Protein AF-A0A8I2DE99-F1 (afdb_monomer_lite)

Organism: NCBI:txid2027290

Radius of gyration: 19.23 Å; chains: 1; bounding box: 39×33×52 Å

Foldseek 3Di:
DDCVVCLVAFQWEWELDPQEIDTDQADPDPDDDGRHRPPDDDAQWFKWFAQKWFDDPNHTQHTYHIDTDGPGHYDYDYDPSSCPVVVVCVVVVNGDIPGWMAGRNHTDDVDPCVCVVDDDQDPQLVVPDDDQFLCVRLVLVDPPPVSNVVVCVLCVVVVNNVRRGHGLVVDDSVVSSSSD

InterPro domains:
  IPR003439 ABC transporter-like, ATP-binding domain [PF00005] (67-179)
  IPR027417 P-loop containing nucleoside triphosphate hydrolase [G3DSA:3.40.50.300] (49-180)
  IPR027417 P-loop containing nucleoside triphosphate hydrolase [SSF52540] (52-178)
  IPR050095 Energy-coupling factor transporter ATP-binding [PTHR43553] (59-177)

Secondary structure (DSSP, 8-state):
---GGGTTT-SEEEEEETTEEEE-SS---SS----------SPPEEEEEEEEEEEETTEEEEEEEEEEEESS-EEEE--TTSSHHHHHHHHTTSS-EEEEEEETTEE--S-GGGGGT--PPPS-GGGT--SSSHHHHTTTTSS-HHHHHHHHHHHHHTT-GGGTTS-GGGS-HHHHHHH-

Sequence (180 aa):
HDLSDYKTYIDYMVELRDGKLREVFQIPSYEMTQVASKEVAASPELFHMNRVTGELGNRPLFSIADFTFYQGISCILGDNGVGKSTLFRSILQFQKYKGSIAWKGTVLKKKKSLYRDLTGVVQEAEKQFIRVSLREELQLDGPDSERNQRIFQALRYFDLEQAVDKSPYQLSGGQQKILQ

Structure (mmCIF, N/CA/C/O backbone):
data_AF-A0A8I2DE99-F1
#
_entry.id   AF-A0A8I2DE99-F1
#
loop_
_atom_site.group_PDB
_atom_site.id
_atom_site.type_symbol
_atom_site.label_atom_id
_atom_site.label_alt_id
_atom_site.label_comp_id
_atom_site.label_asym_id
_atom_site.label_entity_id
_atom_site.label_seq_id
_atom_site.pdbx_PDB_ins_code
_atom_site.Cartn_x
_atom_site.Cartn_y
_atom_site.Cartn_z
_atom_site.occupancy
_atom_site.B_iso_or_equiv
_atom_site.auth_seq_id
_atom_site.auth_comp_id
_atom_site.auth_asym_id
_atom_site.auth_atom_id
_atom_site.pdbx_PDB_model_num
ATOM 1 N N . HIS A 1 1 ? -11.303 -9.275 -16.608 1.00 51.97 1 HIS A N 1
ATOM 2 C CA . HIS A 1 1 ? -12.081 -8.658 -15.518 1.00 51.97 1 HIS A CA 1
ATOM 3 C C . HIS A 1 1 ? -12.888 -7.538 -16.128 1.00 51.97 1 HIS A C 1
ATOM 5 O O . HIS A 1 1 ? -12.304 -6.771 -16.884 1.00 51.97 1 HIS A O 1
ATOM 11 N N . ASP A 1 2 ? -14.190 -7.495 -15.859 1.00 61.94 2 ASP A N 1
ATOM 12 C CA . ASP A 1 2 ? -15.002 -6.333 -16.207 1.00 61.94 2 ASP A CA 1
ATOM 13 C C . ASP A 1 2 ? -14.557 -5.152 -15.335 1.00 61.94 2 ASP A C 1
ATOM 15 O O . ASP A 1 2 ? -14.350 -5.309 -14.129 1.00 61.94 2 ASP A O 1
ATOM 19 N N . LEU A 1 3 ? -14.301 -4.013 -15.967 1.00 64.56 3 LEU A N 1
ATOM 20 C CA . LEU A 1 3 ? -13.796 -2.802 -15.321 1.00 64.56 3 LEU A CA 1
ATOM 21 C C . LEU A 1 3 ? -14.721 -1.602 -15.570 1.00 64.56 3 LEU A C 1
ATOM 23 O O . LEU A 1 3 ? -14.359 -0.477 -15.216 1.00 64.56 3 LEU A O 1
ATOM 27 N N . SER A 1 4 ? -15.900 -1.825 -16.167 1.00 64.75 4 SER A N 1
ATOM 28 C CA . SER A 1 4 ? -16.888 -0.784 -16.473 1.00 64.75 4 SER A CA 1
ATOM 29 C C . SER A 1 4 ? -17.224 0.079 -15.260 1.00 64.75 4 SER A C 1
ATOM 31 O O . SER A 1 4 ? -17.284 1.305 -15.367 1.00 64.75 4 SER A O 1
ATOM 33 N N . ASP A 1 5 ? -17.359 -0.555 -14.098 1.00 68.19 5 ASP A N 1
ATOM 34 C CA . ASP A 1 5 ? -17.851 0.078 -12.874 1.00 68.19 5 ASP A CA 1
ATOM 35 C C . ASP A 1 5 ? -16.813 0.995 -12.219 1.00 68.19 5 ASP A C 1
ATOM 37 O O . ASP A 1 5 ? -17.159 1.869 -11.427 1.00 68.19 5 ASP A O 1
ATOM 41 N N . TYR A 1 6 ? -15.532 0.852 -12.573 1.00 68.19 6 TYR A N 1
ATOM 42 C CA . TYR A 1 6 ? -14.469 1.696 -12.029 1.00 68.19 6 TYR A CA 1
ATOM 43 C C . TYR A 1 6 ? -14.265 2.992 -12.823 1.00 68.19 6 TYR A C 1
ATOM 45 O O . TYR A 1 6 ? -13.597 3.910 -12.343 1.00 68.19 6 TYR A O 1
ATOM 53 N N . LYS A 1 7 ? -14.854 3.101 -14.023 1.00 67.44 7 LYS A N 1
ATOM 54 C CA . LYS A 1 7 ? -14.643 4.232 -14.942 1.00 67.44 7 LYS A CA 1
ATOM 55 C C . LYS A 1 7 ? -15.054 5.580 -14.344 1.00 67.44 7 LYS A C 1
ATOM 57 O O . LYS A 1 7 ? -14.456 6.599 -14.666 1.00 67.44 7 LYS A O 1
ATOM 62 N N . THR A 1 8 ? -16.069 5.608 -13.486 1.00 73.06 8 THR A N 1
ATOM 63 C CA . THR A 1 8 ? -16.550 6.843 -12.846 1.00 73.06 8 THR A CA 1
ATOM 64 C C . THR A 1 8 ? -15.633 7.337 -11.724 1.00 73.06 8 THR A C 1
ATOM 66 O O . THR A 1 8 ? -15.697 8.517 -11.373 1.00 73.06 8 THR A O 1
ATOM 69 N N . TYR A 1 9 ? -14.775 6.461 -11.193 1.00 76.56 9 TYR A N 1
ATOM 70 C CA . TYR A 1 9 ? -13.926 6.724 -10.029 1.00 76.56 9 TYR A CA 1
ATOM 71 C C . TYR A 1 9 ? -12.448 6.899 -10.373 1.00 76.56 9 TYR A C 1
ATOM 73 O O . TYR A 1 9 ? -11.715 7.467 -9.575 1.00 76.56 9 TYR A O 1
ATOM 81 N N . ILE A 1 10 ? -11.994 6.384 -11.515 1.00 81.19 10 ILE A N 1
ATOM 82 C CA . ILE A 1 10 ? -10.584 6.416 -11.905 1.00 81.19 10 ILE A CA 1
ATOM 83 C C . ILE A 1 10 ? -10.301 7.655 -12.754 1.00 81.19 10 ILE A C 1
ATOM 85 O O . ILE A 1 10 ? -10.994 7.923 -13.735 1.00 81.19 10 ILE A O 1
ATOM 89 N N . ASP A 1 11 ? -9.222 8.355 -12.417 1.00 81.31 11 ASP A N 1
ATOM 90 C CA . ASP A 1 11 ? -8.682 9.441 -13.231 1.00 81.31 11 ASP A CA 1
ATOM 91 C C . ASP A 1 11 ? -7.684 8.897 -14.265 1.00 81.31 11 ASP A C 1
ATOM 93 O O . ASP A 1 11 ? -7.750 9.247 -15.445 1.00 81.31 11 ASP A O 1
ATOM 97 N N . TYR A 1 12 ? -6.820 7.964 -13.841 1.00 83.62 12 TYR A N 1
ATOM 98 C CA . TYR A 1 12 ? -5.745 7.396 -14.660 1.00 83.62 12 TYR A CA 1
ATOM 99 C C . TYR A 1 12 ? -5.783 5.871 -14.700 1.00 83.62 12 TYR A C 1
ATOM 101 O O . TYR A 1 12 ? -5.786 5.200 -13.664 1.00 83.62 12 TYR A O 1
ATOM 109 N N . MET A 1 13 ? -5.719 5.305 -15.902 1.00 86.19 13 MET A N 1
ATOM 110 C CA . MET A 1 13 ? -5.553 3.868 -16.093 1.00 86.19 13 MET A CA 1
ATOM 111 C C . MET A 1 13 ? -4.141 3.581 -16.595 1.00 86.19 13 MET A C 1
ATOM 113 O O . MET A 1 13 ? -3.705 4.113 -17.612 1.00 86.19 13 MET A O 1
ATOM 117 N N . VAL A 1 14 ? -3.422 2.737 -15.863 1.00 87.06 14 VAL A N 1
ATOM 118 C CA . VAL A 1 14 ? -2.021 2.405 -16.118 1.00 87.06 14 VAL A CA 1
ATOM 119 C C . VAL A 1 14 ? -1.899 0.895 -16.265 1.00 87.06 14 VAL A C 1
ATOM 121 O O . VAL A 1 14 ? -2.379 0.148 -15.422 1.00 87.06 14 VAL A O 1
ATOM 124 N N . GLU A 1 15 ? -1.236 0.415 -17.307 1.00 90.31 15 GLU A N 1
ATOM 125 C CA . GLU A 1 15 ? -0.941 -1.005 -17.492 1.00 90.31 15 GLU A CA 1
ATOM 126 C C . GLU A 1 15 ? 0.532 -1.283 -17.176 1.00 90.31 15 GLU A C 1
ATOM 128 O O . GLU A 1 15 ? 1.430 -0.616 -17.693 1.00 90.31 15 GLU A O 1
ATOM 133 N N . LEU A 1 16 ? 0.775 -2.290 -16.333 1.00 89.81 16 LEU A N 1
ATOM 134 C CA . LEU A 1 16 ? 2.071 -2.929 -16.154 1.00 89.81 16 LEU A CA 1
ATOM 135 C C . LEU A 1 16 ? 2.121 -4.190 -17.022 1.00 89.81 16 LEU A C 1
ATOM 137 O O . LEU A 1 16 ? 1.603 -5.241 -16.637 1.00 89.81 16 LEU A O 1
ATOM 141 N N . ARG A 1 17 ? 2.780 -4.086 -18.177 1.00 87.44 17 ARG A N 1
ATOM 142 C CA . ARG A 1 17 ? 2.935 -5.179 -19.145 1.00 87.44 17 ARG A CA 1
ATOM 143 C C . ARG A 1 17 ? 4.360 -5.223 -19.669 1.00 87.44 17 ARG A C 1
ATOM 145 O O . ARG A 1 17 ? 4.990 -4.186 -19.866 1.00 87.44 17 ARG A O 1
ATOM 152 N N . ASP A 1 18 ? 4.892 -6.435 -19.821 1.00 85.69 18 ASP A N 1
ATOM 153 C CA . ASP A 1 18 ? 6.287 -6.675 -20.217 1.00 85.69 18 ASP A CA 1
ATOM 154 C C . ASP A 1 18 ? 7.293 -5.884 -19.355 1.00 85.69 18 ASP A C 1
ATOM 156 O O . ASP A 1 18 ? 8.317 -5.386 -19.826 1.00 85.69 18 ASP A O 1
ATOM 160 N N . GLY A 1 19 ? 6.957 -5.715 -18.071 1.00 82.38 19 GLY A N 1
ATOM 161 C CA . GLY A 1 19 ? 7.764 -4.988 -17.098 1.00 82.38 19 GLY A CA 1
ATOM 162 C C . GLY A 1 19 ? 7.791 -3.465 -17.263 1.00 82.38 19 GLY A C 1
ATOM 163 O O . GLY A 1 19 ? 8.610 -2.823 -16.610 1.00 82.38 19 GLY A O 1
ATOM 164 N N . LYS A 1 20 ? 6.933 -2.870 -18.099 1.00 87.25 20 LYS A N 1
ATOM 165 C CA . LYS A 1 20 ? 6.862 -1.418 -18.332 1.00 87.25 20 LYS A CA 1
ATOM 166 C C . LYS A 1 20 ? 5.506 -0.862 -17.912 1.00 87.25 20 LYS A C 1
ATOM 168 O O . LYS A 1 20 ? 4.502 -1.555 -18.041 1.00 87.25 20 LYS A O 1
ATOM 173 N N . LEU A 1 21 ? 5.491 0.388 -17.448 1.00 89.75 21 LEU A N 1
ATOM 174 C CA . LEU A 1 21 ? 4.262 1.140 -17.191 1.00 89.75 21 LEU A CA 1
ATOM 175 C C . LEU A 1 21 ? 3.888 1.970 -18.415 1.00 89.75 21 LEU A C 1
ATOM 177 O O . LEU A 1 21 ? 4.754 2.607 -19.020 1.00 89.75 21 LEU A O 1
ATOM 181 N N . ARG A 1 22 ? 2.605 1.951 -18.774 1.00 88.12 22 ARG A N 1
ATOM 182 C CA . ARG A 1 22 ? 2.030 2.772 -19.843 1.00 88.12 22 ARG A CA 1
ATOM 183 C C . ARG A 1 22 ? 0.659 3.262 -19.421 1.00 88.12 22 ARG A C 1
ATOM 185 O O . ARG A 1 22 ? -0.127 2.478 -18.897 1.00 88.12 22 ARG A O 1
ATOM 192 N N . GLU A 1 23 ? 0.372 4.533 -19.668 1.00 83.81 23 GLU A N 1
ATOM 193 C CA . GLU A 1 23 ? -1.004 5.015 -19.602 1.00 83.81 23 GLU A CA 1
ATOM 194 C C . GLU A 1 23 ? -1.819 4.368 -20.715 1.00 83.81 23 GLU A C 1
ATOM 196 O O . GLU A 1 23 ? -1.343 4.183 -21.840 1.00 83.81 23 GLU A O 1
ATOM 201 N N . VAL A 1 24 ? -3.045 3.990 -20.381 1.00 80.88 24 VAL A N 1
ATOM 202 C CA . VAL A 1 24 ? -3.951 3.330 -21.302 1.00 80.88 24 VAL A CA 1
ATOM 203 C C . VAL A 1 24 ? -5.234 4.129 -21.352 1.00 80.88 24 VAL A C 1
ATOM 205 O O . VAL A 1 24 ? -5.873 4.381 -20.336 1.00 80.88 24 VAL A O 1
ATOM 208 N N . PHE A 1 25 ? -5.621 4.502 -22.563 1.00 67.94 25 PHE A N 1
ATOM 209 C CA . PHE A 1 25 ? -6.831 5.278 -22.791 1.00 67.94 25 PHE A CA 1
ATOM 210 C C . PHE A 1 25 ? -8.033 4.371 -23.066 1.00 67.94 25 PHE A C 1
ATOM 212 O O . PHE A 1 25 ? -9.147 4.796 -22.828 1.00 67.94 25 PHE A O 1
ATOM 219 N N . GLN A 1 26 ? -7.831 3.114 -23.491 1.00 56.66 26 GLN A N 1
ATOM 220 C CA . GLN A 1 26 ? -8.876 2.116 -23.772 1.00 56.66 26 GLN A CA 1
ATOM 221 C C . GLN A 1 26 ? -8.441 0.724 -23.280 1.00 56.66 26 GLN A C 1
ATOM 223 O O . GLN A 1 26 ? -7.352 0.277 -23.631 1.00 56.66 26 GLN A O 1
ATOM 228 N N . ILE A 1 27 ? -9.262 0.024 -22.482 1.00 52.22 27 ILE A N 1
ATOM 229 C CA . ILE A 1 27 ? -8.968 -1.371 -22.091 1.00 52.22 27 ILE A CA 1
ATOM 230 C C . ILE A 1 27 ? -8.941 -2.227 -23.366 1.00 52.22 27 ILE A C 1
ATOM 232 O O . ILE A 1 27 ? -9.892 -2.138 -24.146 1.00 52.22 27 ILE A O 1
ATOM 236 N N . PRO A 1 28 ? -7.913 -3.069 -23.591 1.00 46.50 28 PRO A N 1
ATOM 237 C CA . PRO A 1 28 ? -7.940 -4.055 -24.664 1.00 46.50 28 PRO A CA 1
ATOM 238 C C . PRO A 1 28 ? -9.127 -5.000 -24.445 1.00 46.50 28 PRO A C 1
ATOM 240 O O . PRO A 1 28 ? -9.143 -5.798 -23.507 1.00 46.50 28 PRO A O 1
ATOM 243 N N . SER A 1 29 ? -10.158 -4.854 -25.271 1.00 43.88 29 SER A N 1
ATOM 244 C CA . SER A 1 29 ? -11.427 -5.552 -25.134 1.00 43.88 29 SER A CA 1
ATOM 245 C C . SER A 1 29 ? -11.323 -6.998 -25.635 1.00 43.88 29 SER A C 1
ATOM 247 O O . SER A 1 29 ? -10.978 -7.255 -26.785 1.00 43.88 29 SER A O 1
ATOM 249 N N . TYR A 1 30 ? -11.709 -7.958 -24.795 1.00 42.72 30 TYR A N 1
ATOM 250 C CA . TYR A 1 30 ? -12.719 -8.910 -25.253 1.00 42.72 30 TYR A CA 1
ATOM 251 C C . TYR A 1 30 ? -14.040 -8.199 -24.970 1.00 42.72 30 TYR A C 1
ATOM 253 O O . TYR A 1 30 ? -14.354 -7.985 -23.806 1.00 42.72 30 TYR A O 1
ATOM 261 N N . GLU A 1 31 ? -14.653 -7.678 -26.037 1.00 45.72 31 GLU A N 1
ATOM 262 C CA . GLU A 1 31 ? -15.909 -6.914 -26.087 1.00 45.72 31 GLU A CA 1
ATOM 263 C C . GLU A 1 31 ? -16.334 -6.224 -24.780 1.00 45.72 31 GLU A C 1
ATOM 265 O O . GLU A 1 31 ? -17.011 -6.834 -23.967 1.00 45.72 31 GLU A O 1
ATOM 270 N N . MET A 1 32 ? -15.978 -4.944 -24.599 1.00 35.25 32 MET A N 1
ATOM 271 C CA . MET A 1 32 ? -16.869 -3.906 -24.048 1.00 35.25 32 MET A CA 1
ATOM 272 C C . MET A 1 32 ? -16.147 -2.560 -23.861 1.00 35.25 32 MET A C 1
ATOM 274 O O . MET A 1 32 ? -15.015 -2.493 -23.397 1.00 35.25 32 MET A O 1
ATOM 278 N N . THR A 1 33 ? -16.870 -1.512 -24.268 1.00 34.81 33 THR A N 1
ATOM 279 C CA . THR A 1 33 ? -16.793 -0.068 -23.976 1.00 34.81 33 THR A CA 1
ATOM 280 C C . THR A 1 33 ? -15.418 0.601 -23.865 1.00 34.81 33 THR A C 1
ATOM 282 O O . THR A 1 33 ? -14.646 0.361 -22.942 1.00 34.81 33 THR A O 1
ATOM 285 N N . GLN A 1 34 ? -15.187 1.581 -24.752 1.00 38.44 34 GLN A N 1
ATOM 286 C CA . GLN A 1 34 ? -14.086 2.543 -24.664 1.00 38.44 34 GLN A CA 1
ATOM 287 C C . GLN A 1 34 ? -13.936 3.072 -23.232 1.00 38.44 34 GLN A C 1
ATOM 289 O O . GLN A 1 34 ? -14.820 3.754 -22.690 1.00 38.44 34 GLN A O 1
ATOM 294 N 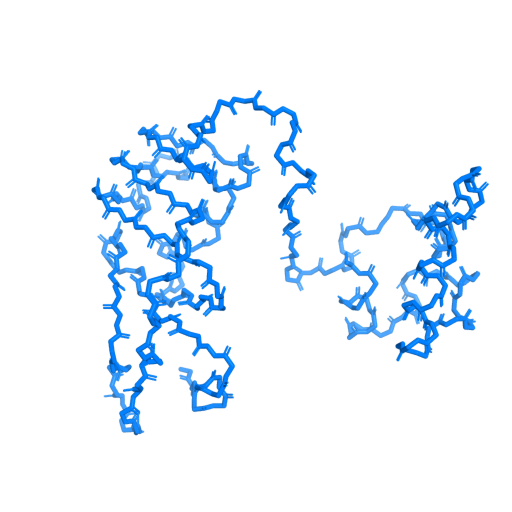N . VAL A 1 35 ? -12.786 2.785 -22.626 1.00 39.22 35 VAL A N 1
ATOM 295 C CA . VAL A 1 35 ? -12.329 3.572 -21.486 1.00 39.22 35 VAL A CA 1
ATOM 296 C C . VAL A 1 35 ? -12.040 4.975 -21.997 1.00 39.22 35 VAL A C 1
ATOM 298 O O . VAL A 1 35 ? -11.733 5.191 -23.165 1.00 39.22 35 VAL A O 1
ATOM 301 N N . ALA A 1 36 ? -12.304 5.944 -21.146 1.00 39.88 36 ALA A N 1
ATOM 302 C CA . ALA A 1 36 ? -11.829 7.294 -21.320 1.00 39.88 36 ALA A CA 1
ATOM 303 C C . ALA A 1 36 ? -11.201 7.600 -19.970 1.00 39.88 36 ALA A C 1
ATOM 305 O O . ALA A 1 36 ? -11.907 7.563 -18.961 1.00 39.88 36 ALA A O 1
ATOM 306 N N . SER A 1 37 ? -9.886 7.801 -19.934 1.00 44.56 37 SER A N 1
ATOM 307 C CA . SER A 1 37 ? -9.285 8.530 -18.822 1.00 44.56 37 SER A CA 1
ATOM 308 C C . SER A 1 37 ? -9.946 9.904 -18.795 1.00 44.56 37 SER A C 1
ATOM 310 O O . SER A 1 37 ? -10.125 10.516 -19.855 1.00 44.56 37 SER A O 1
ATOM 312 N N . LYS A 1 38 ? -10.327 10.403 -17.618 1.00 47.22 38 LYS A N 1
ATOM 313 C CA . LYS A 1 38 ? -10.652 11.827 -17.513 1.00 47.22 38 LYS A CA 1
ATOM 314 C C . LYS A 1 38 ? -9.412 12.590 -17.968 1.00 47.22 38 LYS A C 1
ATOM 316 O O . LYS A 1 38 ? -8.317 12.301 -17.499 1.00 47.22 38 LYS A O 1
ATOM 321 N N . GLU A 1 39 ? -9.558 13.525 -18.902 1.00 46.62 39 GLU A N 1
ATOM 322 C CA . GLU A 1 39 ? -8.492 14.492 -19.147 1.00 46.62 39 GLU A CA 1
ATOM 323 C C . GLU A 1 39 ? -8.299 15.276 -17.853 1.00 46.62 39 GLU A C 1
ATOM 325 O O . GLU A 1 39 ? -9.133 16.095 -17.462 1.00 46.62 39 GLU A O 1
ATOM 330 N N . VAL A 1 40 ? -7.223 14.961 -17.141 1.00 49.84 40 VAL A N 1
ATOM 331 C CA . VAL A 1 40 ? -6.881 15.663 -15.918 1.00 49.84 40 VAL A CA 1
ATOM 332 C C . VAL A 1 40 ? -6.011 16.848 -16.308 1.00 49.84 40 VAL A C 1
ATOM 334 O O . VAL A 1 40 ? -4.843 16.693 -16.664 1.00 49.84 40 VAL A O 1
ATOM 337 N N . ALA A 1 41 ? -6.598 18.045 -16.269 1.00 52.03 41 ALA A N 1
ATOM 338 C CA . ALA A 1 41 ? -5.843 19.292 -16.304 1.00 52.03 41 ALA A CA 1
ATOM 339 C C . ALA A 1 41 ? -4.731 19.251 -15.240 1.00 52.03 41 ALA A C 1
ATOM 341 O O . ALA A 1 41 ? -4.993 18.797 -14.133 1.00 52.03 41 ALA A O 1
ATOM 342 N N . ALA A 1 42 ? -3.521 19.705 -15.595 1.00 61.03 42 ALA A N 1
ATOM 343 C CA . ALA A 1 42 ? -2.262 19.686 -14.829 1.00 61.03 42 ALA A CA 1
ATOM 344 C C . ALA A 1 42 ? -2.371 19.331 -13.326 1.00 61.03 42 ALA A C 1
ATOM 346 O O . ALA A 1 42 ? -2.253 20.195 -12.453 1.00 61.03 42 ALA A O 1
ATOM 347 N N . SER A 1 43 ? -2.568 18.045 -13.021 1.00 76.88 43 SER A N 1
ATOM 348 C CA . SER A 1 43 ? -2.522 17.550 -11.647 1.00 76.88 43 SER A CA 1
ATOM 349 C C . SER A 1 43 ? -1.082 17.575 -11.141 1.00 76.88 43 SER A C 1
ATOM 351 O O . SER A 1 43 ? -0.164 17.270 -11.906 1.00 76.88 43 SER A O 1
ATOM 353 N N . PRO A 1 44 ? -0.848 17.883 -9.856 1.00 87.00 44 PRO A N 1
ATOM 354 C CA . PRO A 1 44 ? 0.482 17.803 -9.270 1.00 87.00 44 PRO A CA 1
ATOM 355 C C . PRO A 1 44 ? 1.106 16.415 -9.431 1.00 87.00 44 PRO A C 1
ATOM 357 O O . PRO A 1 44 ? 0.443 15.391 -9.244 1.00 87.00 44 PRO A O 1
ATOM 360 N N . GLU A 1 45 ? 2.405 16.380 -9.720 1.00 90.62 45 GLU A N 1
ATOM 361 C CA . GLU A 1 45 ? 3.182 15.144 -9.704 1.00 90.62 45 GLU A CA 1
ATOM 362 C C . GLU A 1 45 ? 3.278 14.604 -8.275 1.00 90.62 45 GLU A C 1
ATOM 364 O O . GLU A 1 45 ? 3.707 15.299 -7.346 1.00 90.62 45 GLU A O 1
ATOM 369 N N . LEU A 1 46 ? 2.903 13.341 -8.097 1.00 90.62 46 LEU A N 1
ATOM 370 C CA . LEU A 1 46 ? 3.033 12.648 -6.823 1.00 90.62 46 LEU A CA 1
ATOM 371 C C . LEU A 1 46 ? 4.267 11.762 -6.811 1.00 90.62 46 LEU A C 1
ATOM 373 O O . LEU A 1 46 ? 5.128 11.948 -5.952 1.00 90.62 46 LEU A O 1
ATOM 377 N N . PHE A 1 47 ? 4.379 10.840 -7.766 1.00 91.62 47 PHE A N 1
ATOM 378 C CA . PHE A 1 47 ? 5.557 9.991 -7.896 1.00 91.62 47 PHE A CA 1
ATOM 379 C C . PHE A 1 47 ? 6.223 10.165 -9.244 1.00 91.62 47 PHE A C 1
ATOM 381 O O . PHE A 1 47 ? 5.552 10.063 -10.260 1.00 91.62 47 PHE A O 1
ATOM 388 N N . HIS A 1 48 ? 7.545 10.306 -9.251 1.00 94.38 48 HIS A N 1
ATOM 389 C CA . HIS A 1 48 ? 8.349 10.188 -10.468 1.00 94.38 48 HIS A CA 1
ATOM 390 C C . HIS A 1 48 ? 9.309 9.011 -10.344 1.00 94.38 48 HIS A C 1
ATOM 392 O O . HIS A 1 48 ? 10.009 8.874 -9.338 1.00 94.38 48 HIS A O 1
ATOM 398 N N . MET A 1 49 ? 9.319 8.139 -11.344 1.00 94.88 49 MET A N 1
ATOM 399 C CA . MET A 1 49 ? 10.170 6.959 -11.417 1.00 94.88 49 MET A CA 1
ATOM 400 C C . MET A 1 49 ? 11.179 7.141 -12.540 1.00 94.88 49 MET A C 1
ATOM 402 O O . MET A 1 49 ? 10.787 7.281 -13.689 1.00 94.88 49 MET A O 1
ATOM 406 N N . ASN A 1 50 ? 12.470 7.055 -12.224 1.00 94.62 50 ASN A N 1
ATOM 407 C CA . ASN A 1 50 ? 13.551 7.104 -13.205 1.00 94.62 50 ASN A CA 1
ATOM 408 C C . ASN A 1 50 ? 14.396 5.828 -13.112 1.00 94.62 50 ASN A C 1
ATOM 410 O O . ASN A 1 50 ? 15.016 5.545 -12.077 1.00 94.62 50 ASN A O 1
ATOM 414 N N . ARG A 1 51 ? 14.396 5.054 -14.204 1.00 95.06 51 ARG A N 1
ATOM 415 C CA . ARG A 1 51 ? 15.136 3.792 -14.388 1.00 95.06 51 ARG A CA 1
ATOM 416 C C . ARG A 1 51 ? 14.926 2.806 -13.239 1.00 95.06 51 ARG A C 1
ATOM 418 O O . ARG A 1 51 ? 15.871 2.179 -12.754 1.00 95.06 51 ARG A O 1
ATOM 425 N N . VAL A 1 52 ? 13.678 2.681 -12.793 1.00 94.50 52 VAL A N 1
ATOM 426 C CA . VAL A 1 52 ? 13.309 1.840 -11.659 1.00 94.50 52 VAL A CA 1
ATOM 427 C C . VAL A 1 52 ? 13.235 0.381 -12.087 1.00 94.50 52 VAL A C 1
ATOM 429 O O . VAL A 1 52 ? 12.467 0.020 -12.974 1.00 94.50 52 VAL A O 1
ATOM 432 N N . THR A 1 53 ? 14.009 -0.484 -11.438 1.00 93.81 53 THR A N 1
ATOM 433 C CA . THR A 1 53 ? 13.960 -1.936 -11.676 1.00 93.81 53 THR A CA 1
ATOM 434 C C . THR A 1 53 ? 13.635 -2.682 -10.396 1.00 93.81 53 THR A C 1
ATOM 436 O O . THR A 1 53 ? 14.192 -2.377 -9.338 1.00 93.81 53 THR A O 1
ATOM 439 N N . GLY A 1 54 ? 12.732 -3.655 -10.501 1.00 92.56 54 GLY A N 1
ATOM 440 C CA . GLY A 1 54 ? 12.297 -4.498 -9.396 1.00 92.56 54 GLY A CA 1
ATOM 441 C C . GLY A 1 54 ? 12.494 -5.974 -9.706 1.00 92.56 54 GLY A C 1
ATOM 442 O O . GLY A 1 54 ? 12.175 -6.450 -10.798 1.00 92.56 54 GLY A O 1
ATOM 443 N N . GLU A 1 55 ? 12.992 -6.701 -8.714 1.00 91.81 55 GLU A N 1
ATOM 444 C CA . GLU A 1 55 ? 13.228 -8.141 -8.768 1.00 91.81 55 GLU A CA 1
ATOM 445 C C . GLU A 1 55 ? 12.656 -8.823 -7.522 1.00 91.81 55 GLU A C 1
ATOM 447 O O . GLU A 1 55 ? 12.509 -8.208 -6.458 1.00 91.81 55 GLU A O 1
ATOM 452 N N . LEU A 1 56 ? 12.313 -10.103 -7.662 1.00 87.88 56 LEU A N 1
ATOM 453 C CA . LEU A 1 56 ? 11.913 -10.966 -6.556 1.00 87.88 56 LEU A CA 1
ATOM 454 C C . LEU A 1 56 ? 12.778 -12.228 -6.582 1.00 87.88 56 LEU A C 1
ATOM 456 O O . LEU A 1 56 ? 12.744 -12.995 -7.547 1.00 87.88 56 LEU A O 1
ATOM 460 N N . GLY A 1 57 ? 13.589 -12.416 -5.539 1.00 86.38 57 GLY A N 1
ATOM 461 C CA . GLY A 1 57 ? 14.703 -13.363 -5.591 1.00 86.38 57 GLY A CA 1
ATOM 462 C C . GLY A 1 57 ? 15.696 -12.919 -6.666 1.00 86.38 57 GLY A C 1
ATOM 463 O O . GLY A 1 57 ? 16.252 -11.835 -6.555 1.00 86.38 57 GLY A O 1
ATOM 464 N N . ASN A 1 58 ? 15.837 -13.717 -7.727 1.00 84.38 58 ASN A N 1
ATOM 465 C CA . ASN A 1 58 ? 16.664 -13.406 -8.903 1.00 84.38 58 ASN A CA 1
ATOM 466 C C . ASN A 1 58 ? 15.839 -13.226 -10.189 1.00 84.38 58 ASN A C 1
ATOM 468 O O . ASN A 1 58 ? 16.393 -13.178 -11.287 1.00 84.38 58 ASN A O 1
ATOM 472 N N . ARG A 1 59 ? 14.506 -13.179 -10.081 1.00 90.00 59 ARG A N 1
ATOM 473 C CA . ARG A 1 59 ? 13.627 -12.997 -11.235 1.00 90.00 59 ARG A CA 1
ATOM 474 C C . ARG A 1 59 ? 13.349 -11.502 -11.429 1.00 90.00 59 ARG A C 1
ATOM 476 O O . ARG A 1 59 ? 12.719 -10.907 -10.548 1.00 90.00 59 ARG A O 1
ATOM 483 N N . PRO A 1 60 ? 13.752 -10.894 -12.559 1.00 90.38 60 PRO A N 1
ATOM 484 C CA . PRO A 1 60 ? 13.340 -9.535 -12.884 1.00 90.38 60 PRO A CA 1
ATOM 485 C C . PRO A 1 60 ? 11.830 -9.514 -13.141 1.00 90.38 60 PRO A C 1
ATOM 487 O O . PRO A 1 60 ? 11.303 -10.374 -13.850 1.00 90.38 60 PRO A O 1
ATOM 490 N N . LEU A 1 61 ? 11.133 -8.550 -12.539 1.00 93.06 61 LEU A N 1
ATOM 491 C CA . LEU A 1 61 ? 9.685 -8.386 -12.695 1.00 93.06 61 LEU A CA 1
ATOM 492 C C . LEU A 1 61 ? 9.348 -7.161 -13.544 1.00 93.06 61 LEU A C 1
ATOM 494 O O . LEU A 1 61 ? 8.512 -7.249 -14.436 1.00 93.06 61 LEU A O 1
ATOM 498 N N . PHE A 1 62 ? 10.019 -6.032 -13.300 1.00 93.31 62 PHE A N 1
ATOM 499 C CA . PHE A 1 62 ? 9.785 -4.803 -14.055 1.00 93.31 62 PHE A CA 1
ATOM 500 C C . PHE A 1 62 ? 11.045 -3.951 -14.229 1.00 93.31 62 PHE A C 1
ATOM 502 O O . PHE A 1 62 ? 11.965 -3.976 -13.408 1.00 93.31 62 PHE A O 1
ATOM 509 N N . SER A 1 63 ? 11.052 -3.174 -15.312 1.00 93.06 63 SER A N 1
ATOM 510 C CA . SER A 1 63 ? 12.046 -2.167 -15.671 1.00 93.06 63 SER A CA 1
ATOM 511 C C . SER A 1 63 ? 11.329 -0.945 -16.250 1.00 93.06 63 SER A C 1
ATOM 513 O O . SER A 1 63 ? 10.976 -0.883 -17.428 1.00 93.06 63 SER A O 1
ATOM 515 N N . ILE A 1 64 ? 11.092 0.029 -15.381 1.00 93.50 64 ILE A N 1
ATOM 516 C CA . ILE A 1 64 ? 10.394 1.275 -15.676 1.00 93.50 64 ILE A CA 1
ATOM 517 C C . ILE A 1 64 ? 11.450 2.315 -16.041 1.00 93.50 64 ILE A C 1
ATOM 519 O O . ILE A 1 64 ? 12.248 2.721 -15.197 1.00 93.50 64 ILE A O 1
ATOM 523 N N . ALA A 1 65 ? 11.488 2.714 -17.312 1.00 90.31 65 ALA A N 1
ATOM 524 C CA . ALA A 1 65 ? 12.486 3.657 -17.811 1.00 90.31 65 ALA A CA 1
ATOM 525 C C . ALA A 1 65 ? 12.256 5.074 -17.265 1.00 90.31 65 ALA A C 1
ATOM 527 O O . ALA A 1 65 ? 13.166 5.643 -16.666 1.00 90.31 65 ALA A O 1
ATOM 528 N N . ASP A 1 66 ? 11.048 5.599 -17.446 1.00 92.25 66 ASP A N 1
ATOM 529 C CA . ASP A 1 66 ? 10.579 6.870 -16.901 1.00 92.25 66 ASP A CA 1
ATOM 530 C C . ASP A 1 66 ? 9.046 6.802 -16.791 1.00 92.25 66 ASP A C 1
ATOM 532 O O . ASP A 1 66 ? 8.403 6.329 -17.733 1.00 92.25 66 ASP A O 1
ATOM 536 N N . PHE A 1 67 ? 8.469 7.150 -15.637 1.00 93.75 67 PHE A N 1
ATOM 537 C CA . PHE A 1 67 ? 7.013 7.179 -15.450 1.00 93.75 67 PHE A CA 1
ATOM 538 C C . PHE A 1 67 ? 6.607 8.095 -14.290 1.00 93.75 67 PHE A C 1
ATOM 540 O O . PHE A 1 67 ? 7.236 8.060 -13.227 1.00 93.75 67 PHE A O 1
ATOM 547 N N . THR A 1 68 ? 5.509 8.834 -14.457 1.00 92.75 68 THR A N 1
ATOM 548 C CA . THR A 1 68 ? 4.965 9.745 -13.441 1.00 92.75 68 THR A CA 1
ATOM 549 C C . THR A 1 68 ? 3.556 9.331 -13.031 1.00 92.75 68 THR A C 1
ATOM 551 O O . THR A 1 68 ? 2.698 9.121 -13.880 1.00 92.75 68 THR A O 1
ATOM 554 N N . PHE A 1 69 ? 3.301 9.245 -11.724 1.00 90.94 69 PHE A N 1
ATOM 555 C CA . PHE A 1 69 ? 1.947 9.212 -11.171 1.00 90.94 69 PHE A CA 1
ATOM 556 C C . PHE A 1 69 ? 1.560 10.607 -10.695 1.00 90.94 69 PHE A C 1
ATOM 558 O O . PHE A 1 69 ? 2.286 11.231 -9.914 1.00 90.94 69 PHE A O 1
ATOM 565 N N . TYR A 1 70 ? 0.388 11.056 -11.121 1.00 89.50 70 TYR A N 1
ATOM 566 C CA . TYR A 1 70 ? -0.175 12.355 -10.782 1.00 89.50 70 TYR A CA 1
ATOM 567 C C . TYR A 1 70 ? -1.225 12.234 -9.677 1.00 89.50 70 TYR A C 1
ATOM 569 O O . TYR A 1 70 ? -1.698 11.144 -9.346 1.00 89.50 70 TYR A O 1
ATOM 577 N N . GLN A 1 71 ? -1.584 13.367 -9.080 1.00 88.44 71 GLN A N 1
ATOM 578 C CA . GLN A 1 71 ? -2.678 13.436 -8.122 1.00 88.44 71 GLN A CA 1
ATOM 579 C C . GLN A 1 71 ? -4.003 12.999 -8.763 1.00 88.44 71 GLN A C 1
ATOM 581 O O . GLN A 1 71 ? -4.413 13.545 -9.784 1.00 88.44 71 GLN A O 1
ATOM 586 N N . GLY A 1 72 ? -4.671 12.043 -8.116 1.00 86.69 72 GLY A N 1
ATOM 587 C CA . GLY A 1 72 ? -5.932 11.450 -8.553 1.00 86.69 72 GLY A CA 1
ATOM 588 C C . GLY A 1 72 ? -6.009 9.976 -8.156 1.00 86.69 72 GLY A C 1
ATOM 589 O O . GLY A 1 72 ? -5.151 9.464 -7.429 1.00 86.69 72 GLY A O 1
ATOM 590 N N . ILE A 1 73 ? -7.028 9.282 -8.647 1.00 85.94 73 ILE A N 1
ATOM 591 C CA . ILE A 1 73 ? -7.198 7.841 -8.478 1.00 85.94 73 ILE A CA 1
ATOM 592 C C . ILE A 1 73 ? -6.573 7.142 -9.686 1.00 85.94 73 ILE A C 1
ATOM 594 O O . ILE A 1 73 ? -7.065 7.242 -10.810 1.00 85.94 73 ILE A O 1
ATOM 598 N N . SER A 1 74 ? -5.473 6.426 -9.446 1.00 86.50 74 SER A N 1
ATOM 599 C CA . SER A 1 74 ? -4.787 5.623 -10.463 1.00 86.50 74 SER A CA 1
ATOM 600 C C . SER A 1 74 ? -5.102 4.139 -10.294 1.00 86.50 74 SER A C 1
ATOM 602 O O . SER A 1 74 ? -4.943 3.587 -9.204 1.00 86.50 74 SER A O 1
ATOM 604 N N . CYS A 1 75 ? -5.478 3.470 -11.381 1.00 86.81 75 CYS A N 1
ATOM 605 C CA . CYS A 1 75 ? -5.631 2.019 -11.421 1.00 86.81 75 CYS A CA 1
ATOM 606 C C . CYS A 1 75 ? -4.468 1.383 -12.183 1.00 86.81 75 CYS A C 1
ATOM 608 O O . CYS A 1 75 ? -4.212 1.750 -13.328 1.00 86.81 75 CYS A O 1
ATOM 610 N N . ILE A 1 76 ? -3.782 0.421 -11.556 1.00 87.81 76 ILE A N 1
ATOM 611 C CA . ILE A 1 76 ? -2.705 -0.346 -12.194 1.00 87.81 76 ILE A CA 1
ATOM 612 C C . ILE A 1 76 ? -3.218 -1.734 -12.590 1.00 87.81 76 ILE A C 1
ATOM 614 O O . ILE A 1 76 ? -3.543 -2.561 -11.734 1.00 87.81 76 ILE A O 1
ATOM 618 N N . LEU A 1 77 ? -3.220 -2.003 -13.890 1.00 87.69 77 LEU A N 1
ATOM 619 C CA . LEU A 1 77 ? -3.630 -3.253 -14.524 1.00 87.69 77 LEU A CA 1
ATOM 620 C C . LEU A 1 77 ? -2.418 -4.092 -14.948 1.00 87.69 77 LEU A C 1
ATOM 622 O O . LEU A 1 77 ? -1.288 -3.613 -14.984 1.00 87.69 77 LEU A O 1
ATOM 626 N N . GLY A 1 78 ? -2.649 -5.368 -15.249 1.00 84.69 78 GLY A N 1
ATOM 627 C CA . GLY A 1 78 ? -1.637 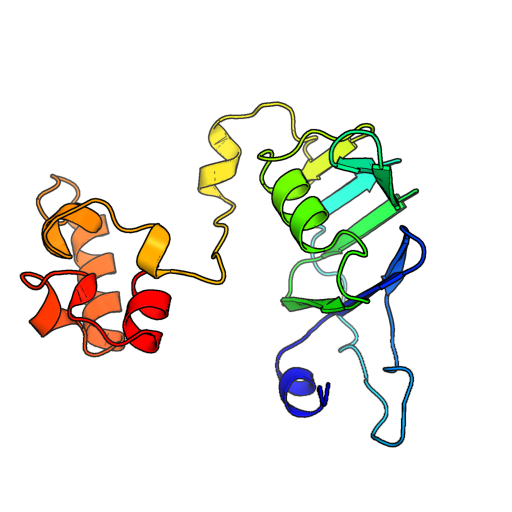-6.286 -15.777 1.00 84.69 78 GLY A CA 1
ATOM 628 C C . GLY A 1 78 ? -1.865 -7.719 -15.310 1.00 84.69 78 GLY A C 1
ATOM 629 O O . GLY A 1 78 ? -2.646 -7.959 -14.385 1.00 84.69 78 GLY A O 1
ATOM 630 N N . ASP A 1 79 ? -1.144 -8.671 -15.889 1.00 84.88 79 ASP A N 1
ATOM 631 C CA . ASP A 1 79 ? -1.313 -10.094 -15.582 1.00 84.88 79 ASP A CA 1
ATOM 632 C C . ASP A 1 79 ? -0.885 -10.464 -14.154 1.00 84.88 79 ASP A C 1
ATOM 634 O O . ASP A 1 79 ? -0.148 -9.747 -13.457 1.00 84.88 79 ASP A O 1
ATOM 638 N N . ASN A 1 80 ? -1.354 -11.617 -13.681 1.00 84.31 80 ASN A N 1
ATOM 639 C CA . ASN A 1 80 ? -0.891 -12.180 -12.418 1.00 84.31 80 ASN A CA 1
ATOM 640 C C . ASN A 1 80 ? 0.608 -12.500 -12.499 1.00 84.31 80 ASN A C 1
ATOM 642 O O . ASN A 1 80 ? 1.090 -13.078 -13.467 1.00 84.31 80 ASN A O 1
ATOM 646 N N . GLY A 1 81 ? 1.365 -12.096 -11.476 1.00 85.12 81 GLY A N 1
ATOM 647 C CA . GLY A 1 81 ? 2.815 -12.309 -11.429 1.00 85.12 81 GLY A CA 1
ATOM 648 C C . GLY A 1 81 ? 3.667 -11.303 -12.216 1.00 85.12 81 GLY A C 1
ATOM 649 O O . GLY A 1 81 ? 4.887 -11.374 -12.116 1.00 85.12 81 GLY A O 1
ATOM 650 N N . VAL A 1 82 ? 3.073 -10.323 -12.913 1.00 87.75 82 VAL A N 1
ATOM 651 C CA . VAL A 1 82 ? 3.827 -9.286 -13.660 1.00 87.75 82 VAL A CA 1
ATOM 652 C C . VAL A 1 82 ? 4.583 -8.296 -12.754 1.00 87.75 82 VAL A C 1
ATOM 654 O O . VAL A 1 82 ? 5.443 -7.552 -13.208 1.00 87.75 82 VAL A O 1
ATOM 657 N N . GLY A 1 83 ? 4.283 -8.285 -11.449 1.00 90.88 83 GLY A N 1
ATOM 658 C CA . GLY A 1 83 ? 5.014 -7.484 -10.461 1.00 90.88 83 GLY A CA 1
ATOM 659 C C . GLY A 1 83 ? 4.264 -6.293 -9.864 1.00 90.88 83 GLY A C 1
ATOM 660 O O . GLY A 1 83 ? 4.889 -5.515 -9.155 1.00 90.88 83 GLY A O 1
ATOM 661 N N . LYS A 1 84 ? 2.943 -6.165 -10.061 1.00 92.75 84 LYS A N 1
ATOM 662 C CA . LYS A 1 84 ? 2.118 -5.083 -9.471 1.00 92.75 84 LYS A CA 1
ATOM 663 C C . LYS A 1 84 ? 2.302 -4.950 -7.951 1.00 92.75 84 LYS A C 1
ATOM 665 O O . LYS A 1 84 ? 2.628 -3.879 -7.453 1.00 92.75 84 LYS A O 1
ATOM 670 N N . SER A 1 85 ? 2.177 -6.052 -7.206 1.00 89.81 85 SER A N 1
ATOM 671 C CA . SER A 1 85 ? 2.369 -6.047 -5.745 1.00 89.81 85 SER A CA 1
ATOM 672 C C . SER A 1 85 ? 3.804 -5.694 -5.347 1.00 89.81 85 SER A C 1
ATOM 674 O O . SER A 1 85 ? 4.022 -5.023 -4.340 1.00 89.81 85 SER A O 1
ATOM 676 N N . THR A 1 86 ? 4.789 -6.116 -6.145 1.00 91.88 86 THR A N 1
ATOM 677 C CA . THR A 1 86 ? 6.200 -5.761 -5.952 1.00 91.88 86 THR A CA 1
ATOM 678 C C . THR A 1 86 ? 6.419 -4.265 -6.181 1.00 91.88 86 THR A C 1
ATOM 680 O O . THR A 1 86 ? 7.094 -3.635 -5.376 1.00 91.88 86 THR A O 1
ATOM 683 N N . LEU A 1 87 ? 5.796 -3.679 -7.210 1.00 92.94 87 LEU A N 1
ATOM 684 C CA . LEU A 1 87 ? 5.841 -2.246 -7.497 1.00 92.94 87 LEU A CA 1
ATOM 685 C C . LEU A 1 87 ? 5.274 -1.423 -6.332 1.00 92.94 87 LEU A C 1
ATOM 687 O O . LEU A 1 87 ? 5.954 -0.522 -5.845 1.00 92.94 87 LEU A O 1
ATOM 691 N N . PHE A 1 88 ? 4.090 -1.777 -5.818 1.00 91.00 88 PHE A N 1
ATOM 692 C CA . PHE A 1 88 ? 3.518 -1.113 -4.639 1.00 91.00 88 PHE A CA 1
ATOM 693 C C . PHE A 1 88 ? 4.436 -1.220 -3.414 1.00 91.00 88 PHE A C 1
ATOM 695 O O . PHE A 1 88 ? 4.680 -0.227 -2.729 1.00 91.00 88 PHE A O 1
ATOM 702 N N . ARG A 1 89 ? 5.024 -2.397 -3.162 1.00 89.69 89 ARG A N 1
ATOM 703 C CA . ARG A 1 89 ? 6.000 -2.574 -2.073 1.00 89.69 89 ARG A CA 1
ATOM 704 C C . ARG A 1 89 ? 7.276 -1.755 -2.289 1.00 89.69 89 ARG A C 1
ATOM 706 O O . ARG A 1 89 ? 7.852 -1.299 -1.306 1.00 89.69 89 ARG A O 1
ATOM 713 N N . SER A 1 90 ? 7.722 -1.547 -3.527 1.00 90.69 90 SER A N 1
ATOM 714 C CA . SER A 1 90 ? 8.866 -0.678 -3.836 1.00 90.69 90 SER A CA 1
ATOM 715 C C . SER A 1 90 ? 8.554 0.794 -3.565 1.00 90.69 90 SER A C 1
ATOM 717 O O . SER A 1 90 ? 9.376 1.471 -2.950 1.00 90.69 90 SER A O 1
ATOM 719 N N . ILE A 1 91 ? 7.358 1.268 -3.936 1.00 90.19 91 ILE A N 1
ATOM 720 C CA . ILE A 1 91 ? 6.877 2.628 -3.628 1.00 90.19 91 ILE A CA 1
ATOM 721 C C . ILE A 1 91 ? 6.839 2.859 -2.109 1.00 90.19 91 ILE A C 1
ATOM 723 O O . ILE A 1 91 ? 7.349 3.865 -1.622 1.00 90.19 91 ILE A O 1
ATOM 727 N N . LEU A 1 92 ? 6.319 1.886 -1.352 1.00 88.06 92 LEU A N 1
ATOM 728 C CA . LEU A 1 92 ? 6.269 1.910 0.117 1.00 88.06 92 LEU A CA 1
ATOM 729 C C . LEU A 1 92 ? 7.633 1.654 0.793 1.00 88.06 92 LEU A C 1
ATOM 731 O O . LEU A 1 92 ? 7.715 1.578 2.015 1.00 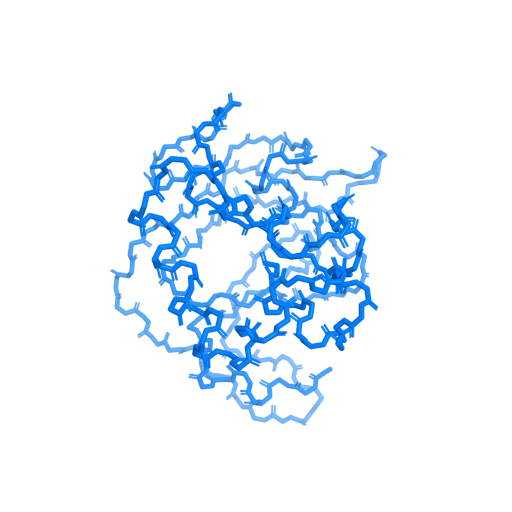88.06 92 LEU A O 1
ATOM 735 N N . GLN A 1 93 ? 8.711 1.495 0.018 1.00 88.06 93 GLN A N 1
ATOM 736 C CA . GLN A 1 93 ? 10.062 1.162 0.492 1.00 88.06 93 GLN A CA 1
ATOM 737 C C . GLN A 1 93 ? 10.176 -0.166 1.276 1.00 88.06 93 GLN A C 1
ATOM 739 O O . GLN A 1 93 ? 11.164 -0.389 1.979 1.00 88.06 93 GLN A O 1
ATOM 744 N N . PHE A 1 94 ? 9.215 -1.081 1.116 1.00 87.12 94 PHE A N 1
ATOM 745 C CA . PHE A 1 94 ? 9.244 -2.444 1.664 1.00 87.12 94 PHE A CA 1
ATOM 746 C C . PHE A 1 94 ? 9.959 -3.456 0.759 1.00 87.12 94 PHE A C 1
ATOM 748 O O . PHE A 1 94 ? 10.340 -4.527 1.226 1.00 87.12 94 PHE A O 1
ATOM 755 N N . GLN A 1 95 ? 10.170 -3.125 -0.518 1.00 89.94 95 GLN A N 1
ATOM 756 C CA . GLN A 1 95 ? 10.923 -3.939 -1.475 1.00 89.94 95 GLN A CA 1
ATOM 757 C C . GLN A 1 95 ? 12.084 -3.132 -2.064 1.00 89.94 95 GLN A C 1
ATOM 759 O O . GLN A 1 95 ? 11.907 -1.984 -2.475 1.00 89.94 95 GLN A O 1
ATOM 764 N N . LYS A 1 96 ? 13.275 -3.740 -2.147 1.00 90.56 96 LYS A N 1
ATOM 765 C CA . LYS A 1 96 ? 14.433 -3.120 -2.810 1.00 90.56 96 LYS A CA 1
ATOM 766 C C . LYS A 1 96 ? 14.175 -2.948 -4.311 1.00 90.56 96 LYS A C 1
ATOM 768 O O . LYS A 1 96 ? 13.554 -3.796 -4.943 1.00 90.56 96 LYS A O 1
ATOM 773 N N . TYR A 1 97 ? 14.706 -1.869 -4.867 1.00 92.75 97 TYR A N 1
ATOM 774 C CA . TYR A 1 97 ? 14.701 -1.563 -6.295 1.00 92.75 97 TYR A CA 1
ATOM 775 C C . TYR A 1 97 ? 16.016 -0.860 -6.663 1.00 92.75 97 TYR A C 1
ATOM 777 O O . TYR A 1 97 ? 16.707 -0.340 -5.781 1.00 92.75 97 TYR A O 1
ATOM 785 N N . LYS A 1 98 ? 16.373 -0.833 -7.951 1.00 94.25 98 LYS A N 1
ATOM 786 C CA . LYS A 1 98 ? 17.429 0.060 -8.483 1.00 94.25 98 LYS A CA 1
ATOM 787 C C . LYS A 1 98 ? 16.780 1.239 -9.202 1.00 94.25 98 LYS A C 1
ATOM 789 O O . LYS A 1 98 ? 15.620 1.122 -9.574 1.00 94.25 98 LYS A O 1
ATOM 794 N N . GLY A 1 99 ? 17.513 2.332 -9.412 1.00 94.19 99 GLY A N 1
ATOM 795 C CA . GLY A 1 99 ? 16.973 3.588 -9.953 1.00 94.19 99 GLY A CA 1
ATOM 796 C C . GLY A 1 99 ? 16.509 4.538 -8.849 1.00 94.19 99 GLY A C 1
ATOM 797 O O . GLY A 1 99 ? 16.920 4.398 -7.695 1.00 94.19 99 GLY A O 1
ATOM 798 N N . SER A 1 100 ? 15.651 5.502 -9.184 1.00 94.44 100 SER A N 1
ATOM 799 C CA . SER A 1 100 ? 15.112 6.465 -8.217 1.00 94.44 100 SER A CA 1
ATOM 800 C C . SER A 1 100 ? 13.601 6.609 -8.324 1.00 94.44 100 SER A C 1
ATOM 802 O O . SER A 1 100 ? 13.065 6.737 -9.419 1.00 94.44 100 SER A O 1
ATOM 804 N N . ILE A 1 101 ? 12.947 6.664 -7.165 1.00 93.81 101 ILE A N 1
ATOM 805 C CA . ILE A 1 101 ? 11.552 7.080 -7.020 1.00 93.81 101 ILE A CA 1
ATOM 806 C C . ILE A 1 101 ? 11.571 8.403 -6.252 1.00 93.81 101 ILE A C 1
ATOM 808 O O . ILE A 1 101 ? 12.213 8.479 -5.202 1.00 93.81 101 ILE A O 1
ATOM 812 N N . ALA A 1 102 ? 10.908 9.438 -6.753 1.00 92.75 102 ALA A N 1
ATOM 813 C CA . ALA A 1 102 ? 10.675 10.694 -6.051 1.00 92.75 102 ALA A CA 1
ATOM 814 C C . ALA A 1 102 ? 9.218 10.788 -5.599 1.00 92.75 102 ALA A C 1
ATOM 816 O O . ALA A 1 102 ? 8.334 10.361 -6.328 1.00 92.75 102 ALA A O 1
ATOM 817 N N . TRP A 1 103 ? 8.985 11.339 -4.408 1.00 91.38 103 TRP A N 1
ATOM 818 C CA . TRP A 1 103 ? 7.671 11.680 -3.862 1.00 91.38 103 TRP A CA 1
ATOM 819 C C . TRP A 1 103 ? 7.567 13.199 -3.755 1.00 91.38 103 TRP A C 1
ATOM 821 O O . TRP A 1 103 ? 8.407 13.814 -3.088 1.00 91.38 103 TRP A O 1
ATOM 831 N N . LYS A 1 104 ? 6.582 13.802 -4.430 1.00 90.25 104 LYS A N 1
ATOM 832 C CA . LYS A 1 104 ? 6.362 15.259 -4.493 1.00 90.25 104 LYS A CA 1
ATOM 833 C C . LYS A 1 104 ? 7.665 16.023 -4.787 1.00 90.25 104 LYS A C 1
ATOM 835 O O . LYS A 1 104 ? 8.099 16.879 -4.018 1.00 90.25 104 LYS A O 1
ATOM 840 N N . GLY A 1 105 ? 8.365 15.608 -5.846 1.00 89.75 105 GLY A N 1
ATOM 841 C CA . GLY A 1 105 ? 9.647 16.186 -6.279 1.00 89.75 105 GLY A CA 1
ATOM 842 C C . GLY A 1 105 ? 10.874 15.824 -5.427 1.00 89.75 105 GLY A C 1
ATOM 843 O O . GLY A 1 105 ? 11.998 16.153 -5.798 1.00 89.75 105 GLY A O 1
ATOM 844 N N . THR A 1 106 ? 10.717 15.116 -4.303 1.00 89.69 106 THR A N 1
ATOM 845 C CA . THR A 1 106 ? 11.842 14.720 -3.441 1.00 89.69 106 THR A CA 1
ATOM 846 C C . THR A 1 106 ? 12.183 13.246 -3.612 1.00 89.69 106 THR A C 1
ATOM 848 O O . THR A 1 106 ? 11.369 12.380 -3.300 1.00 89.69 106 THR A O 1
ATOM 851 N N . VAL A 1 107 ? 13.419 12.932 -4.018 1.00 90.50 107 VAL A N 1
ATOM 852 C CA . VAL A 1 107 ? 13.891 11.538 -4.116 1.00 90.50 107 VAL A CA 1
ATOM 853 C C . VAL A 1 107 ? 13.725 10.814 -2.776 1.00 90.50 107 VAL A C 1
ATOM 855 O O . VAL A 1 107 ? 14.241 11.253 -1.739 1.00 90.50 107 VAL A O 1
ATOM 858 N N . LEU A 1 108 ? 13.039 9.672 -2.812 1.00 86.75 108 LEU A N 1
ATOM 859 C CA . LEU A 1 108 ? 12.881 8.759 -1.692 1.00 86.75 108 LEU A CA 1
ATOM 860 C C . LEU A 1 108 ? 14.239 8.149 -1.343 1.00 86.75 108 LEU A C 1
ATOM 862 O O . LEU A 1 108 ? 14.666 7.126 -1.873 1.00 86.75 108 LEU A O 1
ATOM 866 N N . LYS A 1 109 ? 14.939 8.784 -0.407 1.00 78.81 109 LYS A N 1
ATOM 867 C CA . LYS A 1 109 ? 15.986 8.123 0.385 1.00 78.81 109 LYS A CA 1
ATOM 868 C C . LYS A 1 109 ? 15.286 7.248 1.432 1.00 78.81 109 LYS A C 1
ATOM 870 O O . LYS A 1 109 ? 14.070 7.354 1.558 1.00 78.81 109 LYS A O 1
ATOM 875 N N . LYS A 1 110 ? 15.987 6.379 2.176 1.00 67.88 110 LYS A N 1
ATOM 876 C CA . LYS A 1 110 ? 15.402 5.639 3.321 1.00 67.88 110 LYS A CA 1
ATOM 877 C C . LYS A 1 110 ? 14.919 6.634 4.394 1.00 67.88 110 LYS A C 1
ATOM 879 O O . LYS A 1 110 ? 15.586 6.855 5.401 1.00 67.88 110 LYS A O 1
ATOM 884 N N . LYS A 1 111 ? 13.811 7.321 4.134 1.00 62.16 111 LYS A N 1
ATOM 885 C CA . LYS A 1 111 ? 13.249 8.388 4.945 1.00 62.16 111 LYS A CA 1
ATOM 886 C C . LYS A 1 111 ? 12.190 7.738 5.800 1.00 62.16 111 LYS A C 1
ATOM 888 O O . LYS A 1 111 ? 11.156 7.312 5.301 1.00 62.16 111 LYS A O 1
ATOM 893 N N . LYS A 1 112 ? 12.424 7.746 7.111 1.00 61.41 112 LYS A N 1
ATOM 894 C CA . LYS A 1 112 ? 11.393 7.365 8.073 1.00 61.41 112 LYS A CA 1
ATOM 895 C C . LYS A 1 112 ? 10.116 8.183 7.853 1.00 61.41 112 LYS A C 1
ATOM 897 O O . LYS A 1 112 ? 9.059 7.655 8.073 1.00 61.41 112 LYS A O 1
ATOM 902 N N . SER A 1 113 ? 10.154 9.419 7.354 1.00 68.12 113 SER A N 1
ATOM 903 C CA . SER A 1 113 ? 8.945 10.250 7.235 1.00 68.12 113 SER A CA 1
ATOM 904 C C . SER A 1 113 ? 7.910 9.805 6.191 1.00 68.12 113 SER A C 1
ATOM 906 O O . SER A 1 113 ? 6.813 10.346 6.220 1.00 68.12 113 SER A O 1
ATOM 908 N N . LEU A 1 114 ? 8.221 8.873 5.280 1.00 76.12 114 LEU A N 1
ATOM 909 C CA . LEU A 1 114 ? 7.306 8.523 4.183 1.00 76.12 114 LEU A CA 1
ATOM 910 C C . LEU A 1 114 ? 5.978 7.923 4.675 1.00 76.12 114 LEU A C 1
ATOM 912 O O . LEU A 1 114 ? 4.937 8.212 4.096 1.00 76.12 114 LEU A O 1
ATOM 916 N N . TYR A 1 115 ? 5.995 7.173 5.785 1.00 73.75 115 TYR A N 1
ATOM 917 C CA . TYR A 1 115 ? 4.779 6.588 6.372 1.00 73.75 115 TYR A CA 1
ATOM 918 C C . TYR A 1 115 ? 3.755 7.635 6.839 1.00 73.75 115 TYR A C 1
ATOM 920 O O . TYR A 1 115 ? 2.626 7.280 7.144 1.00 73.75 115 TYR A O 1
ATOM 928 N N . ARG A 1 116 ? 4.145 8.913 6.958 1.00 75.69 116 ARG A N 1
ATOM 929 C CA . ARG A 1 116 ? 3.222 9.995 7.340 1.00 75.69 116 ARG A CA 1
ATOM 930 C C . ARG A 1 116 ? 2.309 10.406 6.189 1.00 75.69 116 ARG A C 1
ATOM 932 O O . ARG A 1 116 ? 1.217 10.897 6.438 1.00 75.69 116 ARG A O 1
ATOM 939 N N . ASP A 1 117 ? 2.780 10.203 4.962 1.00 80.06 117 ASP A N 1
ATOM 940 C CA . ASP A 1 117 ? 2.098 10.625 3.743 1.00 80.06 117 ASP A CA 1
ATOM 941 C C . ASP A 1 117 ? 1.529 9.440 2.948 1.00 80.06 117 ASP A C 1
ATOM 943 O O . ASP A 1 117 ? 0.667 9.639 2.095 1.00 80.06 117 ASP A O 1
ATOM 947 N N . LEU A 1 118 ? 2.033 8.222 3.185 1.00 83.19 118 LEU A N 1
ATOM 948 C CA . LEU A 1 118 ? 1.660 7.016 2.450 1.00 83.19 118 LEU A CA 1
ATOM 949 C C . LEU A 1 118 ? 1.239 5.888 3.386 1.00 83.19 118 LEU A C 1
ATOM 951 O O . LEU A 1 118 ? 2.033 5.412 4.200 1.00 83.19 118 LEU A O 1
ATOM 955 N N . THR A 1 119 ? 0.029 5.389 3.152 1.00 82.81 119 THR A N 1
ATOM 956 C CA . THR A 1 119 ? -0.521 4.200 3.802 1.00 82.81 119 THR A CA 1
ATOM 957 C C . THR A 1 119 ? -0.746 3.115 2.756 1.00 82.81 119 THR A C 1
ATOM 959 O O . THR A 1 119 ? -1.286 3.374 1.681 1.00 82.81 119 THR A O 1
ATOM 962 N N . GLY A 1 120 ? -0.307 1.893 3.059 1.00 81.88 120 GLY A N 1
ATOM 963 C CA . GLY A 1 120 ? -0.554 0.716 2.232 1.00 81.88 120 GLY A CA 1
ATOM 964 C C . GLY A 1 120 ? -1.639 -0.158 2.845 1.00 81.88 120 GLY A C 1
ATOM 965 O O . GLY A 1 120 ? -1.439 -0.701 3.928 1.00 81.88 120 GLY A O 1
ATOM 966 N N . VAL A 1 121 ? -2.742 -0.333 2.125 1.00 78.69 121 VAL A N 1
ATOM 967 C CA . VAL A 1 121 ? -3.841 -1.238 2.487 1.00 78.69 121 VAL A CA 1
ATOM 968 C C . VAL A 1 121 ? -3.595 -2.583 1.796 1.00 78.69 121 VAL A C 1
ATOM 970 O O . VAL A 1 121 ? -3.367 -2.632 0.583 1.00 78.69 121 VAL A O 1
ATOM 973 N N . VAL A 1 122 ? -3.563 -3.680 2.557 1.00 73.38 122 VAL A N 1
ATOM 974 C CA . VAL A 1 122 ? -3.312 -5.035 2.028 1.00 73.38 122 VAL A CA 1
ATOM 975 C C . VAL A 1 122 ? -4.615 -5.798 1.809 1.00 73.38 122 VAL A C 1
ATOM 977 O O . VAL A 1 122 ? -5.626 -5.507 2.435 1.00 73.38 122 VAL A O 1
ATOM 980 N N . GLN A 1 123 ? -4.587 -6.802 0.928 1.00 72.06 123 GLN A N 1
ATOM 981 C CA . GLN A 1 123 ? -5.783 -7.573 0.558 1.00 72.06 123 GLN A CA 1
ATOM 982 C C . GLN A 1 123 ? -6.404 -8.354 1.729 1.00 72.06 123 GLN A C 1
ATOM 984 O O . GLN A 1 123 ? -7.627 -8.460 1.794 1.00 72.06 123 GLN A O 1
ATOM 989 N N . GLU A 1 124 ? -5.567 -8.876 2.627 1.00 77.94 124 GLU A N 1
ATOM 990 C CA . GLU A 1 124 ? -5.948 -9.673 3.801 1.00 77.94 124 GLU A CA 1
ATOM 991 C C . GLU A 1 124 ? -5.816 -8.795 5.057 1.00 77.94 124 GLU A C 1
ATOM 993 O O . GLU A 1 124 ? -4.772 -8.782 5.717 1.00 77.94 124 GLU A O 1
ATOM 998 N N . ALA A 1 125 ? -6.845 -7.990 5.334 1.00 72.88 125 ALA A N 1
ATOM 999 C CA . ALA A 1 125 ? -6.863 -7.045 6.454 1.00 72.88 125 ALA A CA 1
ATOM 1000 C C . ALA A 1 125 ? -6.717 -7.757 7.810 1.00 72.88 125 ALA A C 1
ATOM 1002 O O . ALA A 1 125 ? -6.030 -7.274 8.707 1.00 72.88 125 ALA A O 1
ATOM 1003 N N . GLU A 1 126 ? -7.282 -8.958 7.934 1.00 74.44 126 GLU A N 1
ATOM 1004 C CA . GLU A 1 126 ? -7.264 -9.774 9.145 1.00 74.44 126 GLU A CA 1
ATOM 1005 C C . GLU A 1 126 ? -5.853 -10.141 9.622 1.00 74.44 126 GLU A C 1
ATOM 1007 O O . GLU A 1 126 ? -5.649 -10.369 10.810 1.00 74.44 126 GLU A O 1
ATOM 1012 N N . LYS A 1 127 ? -4.861 -10.162 8.721 1.00 78.38 127 LYS A N 1
ATOM 1013 C CA . LYS A 1 127 ? -3.470 -10.498 9.063 1.00 78.38 127 LYS A CA 1
ATOM 1014 C C . LYS A 1 127 ? -2.680 -9.322 9.640 1.00 78.38 127 LYS A C 1
ATOM 1016 O O . LYS A 1 127 ? -1.507 -9.498 9.965 1.00 78.38 127 LYS A O 1
ATOM 1021 N N . GLN A 1 128 ? -3.274 -8.130 9.727 1.00 77.81 128 GLN A N 1
ATOM 1022 C CA . GLN A 1 128 ? -2.602 -6.942 10.260 1.00 77.81 128 GLN A CA 1
ATOM 1023 C C . GLN A 1 128 ? -2.918 -6.647 11.724 1.00 77.81 128 GLN A C 1
ATOM 1025 O O . GLN A 1 128 ? -2.117 -5.974 12.366 1.00 77.81 128 GLN A O 1
ATOM 1030 N N . PHE A 1 129 ? -4.028 -7.161 12.258 1.00 85.75 129 PHE A N 1
ATOM 1031 C CA . PHE A 1 129 ? -4.440 -6.873 13.630 1.00 85.75 129 PHE A CA 1
ATOM 1032 C C . PHE A 1 129 ? -3.643 -7.693 14.643 1.00 85.75 129 PHE A C 1
ATOM 1034 O O . PHE A 1 129 ? -3.543 -8.919 14.538 1.00 85.75 129 PHE A O 1
ATOM 1041 N N . ILE A 1 130 ? -3.101 -7.013 15.654 1.00 85.94 130 ILE A N 1
ATOM 1042 C CA . ILE A 1 130 ? -2.228 -7.622 16.670 1.00 85.94 130 ILE A CA 1
ATOM 1043 C C . ILE A 1 130 ? -2.885 -7.570 18.056 1.00 85.94 130 ILE A C 1
ATOM 1045 O O . ILE A 1 130 ? -2.571 -8.392 18.920 1.00 85.94 130 ILE A O 1
ATOM 1049 N N . ARG A 1 131 ? -3.784 -6.609 18.295 1.00 90.12 131 ARG A N 1
ATOM 1050 C CA . ARG A 1 131 ? -4.405 -6.368 19.601 1.00 90.12 131 ARG A CA 1
ATOM 1051 C C . ARG A 1 131 ? -5.703 -7.137 19.805 1.00 90.12 131 ARG A C 1
ATOM 1053 O O . ARG A 1 131 ? -6.313 -7.663 18.875 1.00 90.12 131 ARG A O 1
ATOM 1060 N N . VAL A 1 132 ? -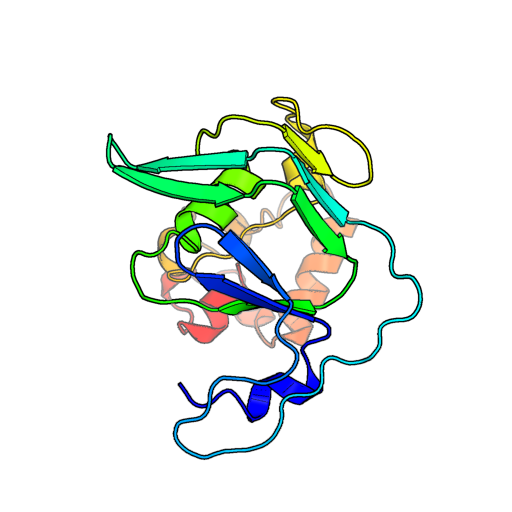6.112 -7.209 21.072 1.00 89.44 132 VAL A N 1
ATOM 1061 C CA . VAL A 1 132 ? -7.263 -8.010 21.501 1.00 89.44 132 VAL A CA 1
ATOM 1062 C C . VAL A 1 132 ? -8.575 -7.264 21.263 1.00 89.44 132 VAL A C 1
ATOM 1064 O O . VAL A 1 132 ? -9.595 -7.912 21.035 1.00 89.44 132 VAL A O 1
ATOM 1067 N N . SER A 1 133 ? -8.544 -5.926 21.252 1.00 93.12 133 SER A N 1
ATOM 1068 C CA . SER A 1 133 ? -9.701 -5.062 20.992 1.00 93.12 133 SER A CA 1
ATOM 1069 C C . SER A 1 133 ? -9.406 -3.954 19.976 1.00 93.12 133 SER A C 1
ATOM 1071 O O . SER A 1 133 ? -8.254 -3.554 19.792 1.00 93.12 133 SER A O 1
ATOM 1073 N N . LEU A 1 134 ? -10.456 -3.420 19.341 1.00 91.88 134 LEU A N 1
ATOM 1074 C CA . LEU A 1 134 ? -10.354 -2.252 18.453 1.00 91.88 134 LEU A CA 1
ATOM 1075 C C . LEU A 1 134 ? -9.795 -1.029 19.192 1.00 91.88 134 LEU A C 1
ATOM 1077 O O . LEU A 1 134 ? -8.984 -0.295 18.634 1.00 91.88 134 LEU A O 1
ATOM 1081 N N . ARG A 1 135 ? -10.201 -0.819 20.449 1.00 93.62 135 ARG A N 1
ATOM 1082 C CA . ARG A 1 135 ? -9.689 0.241 21.328 1.00 93.62 135 ARG A CA 1
ATOM 1083 C C . ARG A 1 135 ? -8.169 0.224 21.419 1.00 93.62 135 ARG A C 1
ATOM 1085 O O . ARG A 1 135 ? -7.533 1.263 21.240 1.00 93.62 135 ARG A O 1
ATOM 1092 N N . GLU A 1 136 ? -7.602 -0.947 21.695 1.00 92.00 136 GLU A N 1
ATOM 1093 C CA . GLU A 1 136 ? -6.157 -1.133 21.804 1.00 92.00 136 GLU A CA 1
ATOM 1094 C C . GLU A 1 136 ? -5.463 -0.987 20.447 1.00 92.00 136 GLU A C 1
ATOM 1096 O O . GLU A 1 136 ? -4.415 -0.346 20.363 1.00 92.00 136 GLU A O 1
ATOM 1101 N N . GLU A 1 137 ? -6.042 -1.563 19.390 1.00 91.44 137 GLU A N 1
ATOM 1102 C CA . GLU A 1 137 ? -5.497 -1.509 18.027 1.00 91.44 137 GLU A CA 1
ATOM 1103 C C . GLU A 1 137 ? -5.396 -0.059 17.529 1.00 91.44 137 GLU A C 1
ATOM 1105 O O . GLU A 1 137 ? -4.349 0.378 17.053 1.00 91.44 137 GLU A O 1
ATOM 1110 N N . LEU A 1 138 ? -6.459 0.724 17.734 1.00 91.56 138 LEU A N 1
ATOM 1111 C CA . LEU A 1 138 ? -6.548 2.136 17.353 1.00 91.56 138 LEU A CA 1
ATOM 1112 C C . LEU A 1 138 ? -5.893 3.084 18.370 1.00 91.56 138 LEU A C 1
ATOM 1114 O O . LEU A 1 138 ? -5.770 4.287 18.105 1.00 91.56 138 LEU A O 1
ATOM 1118 N N . GLN A 1 139 ? -5.442 2.559 19.513 1.00 91.00 139 GLN A N 1
ATOM 1119 C CA . GLN A 1 139 ? -4.816 3.309 20.604 1.00 91.00 139 GLN A CA 1
ATOM 1120 C C . GLN A 1 139 ? -5.703 4.457 21.119 1.00 91.00 139 GLN A C 1
ATOM 1122 O O . GLN A 1 139 ? -5.235 5.581 21.305 1.00 91.00 139 GLN A O 1
ATOM 1127 N N . LEU A 1 140 ? -6.998 4.190 21.319 1.00 89.19 140 LEU A N 1
ATOM 1128 C CA . LEU A 1 140 ? -7.986 5.208 21.712 1.00 89.19 140 LEU A CA 1
ATOM 1129 C C . LEU A 1 140 ? -7.811 5.728 23.144 1.00 89.19 140 LEU A C 1
ATOM 1131 O O . LEU A 1 140 ? -8.358 6.775 23.475 1.00 89.19 140 LEU A O 1
ATOM 1135 N N . ASP A 1 141 ? -7.041 5.032 23.979 1.00 86.81 141 ASP A N 1
ATOM 1136 C CA . ASP A 1 141 ? -6.734 5.471 25.346 1.00 86.81 141 ASP A CA 1
ATOM 1137 C C . ASP A 1 141 ? -5.485 6.378 25.403 1.00 86.81 141 ASP A C 1
ATOM 1139 O O . ASP A 1 141 ? -5.013 6.750 26.477 1.00 86.81 141 ASP A O 1
ATOM 1143 N N . GLY A 1 142 ? -4.918 6.732 24.242 1.00 86.06 142 GLY A N 1
ATOM 1144 C CA . GLY A 1 142 ? -3.795 7.662 24.143 1.00 86.06 142 GLY A CA 1
ATOM 1145 C C . GLY A 1 142 ? -4.173 9.102 24.533 1.00 86.06 142 GLY A C 1
ATOM 1146 O O . GLY A 1 142 ? -5.341 9.479 24.448 1.00 86.06 142 GLY A O 1
ATOM 1147 N N . PRO A 1 143 ? -3.195 9.948 24.910 1.00 89.25 143 PRO A N 1
ATOM 1148 C CA . PRO A 1 143 ? -3.449 11.305 25.412 1.00 89.25 143 PRO A CA 1
ATOM 1149 C C . PRO A 1 143 ? -3.911 12.309 24.338 1.00 89.25 143 PRO A C 1
ATOM 1151 O O . PRO A 1 143 ? -4.289 13.430 24.670 1.00 89.25 143 PRO A O 1
ATOM 1154 N N . ASP A 1 144 ? -3.863 11.938 23.058 1.00 92.38 144 ASP A N 1
ATOM 1155 C CA . ASP A 1 144 ? -4.225 12.803 21.933 1.00 92.38 144 ASP A CA 1
ATOM 1156 C C . ASP A 1 144 ? -5.748 12.815 21.716 1.00 92.38 144 ASP A C 1
ATOM 1158 O O . ASP A 1 144 ? -6.310 12.034 20.942 1.00 92.38 144 ASP A O 1
ATOM 1162 N N . SER A 1 145 ? -6.428 13.702 22.444 1.00 90.81 145 SER A N 1
ATOM 1163 C CA . SER A 1 145 ? -7.888 13.815 22.428 1.00 90.81 145 SER A CA 1
ATOM 1164 C C . SER A 1 145 ? -8.449 14.199 21.057 1.00 90.81 145 SER A C 1
ATOM 1166 O O . SER A 1 145 ? -9.510 13.697 20.682 1.00 90.81 145 SER A O 1
ATOM 1168 N N . GLU A 1 146 ? -7.744 15.028 20.284 1.00 93.19 146 GLU A N 1
ATOM 1169 C CA . GLU A 1 146 ? -8.172 15.433 18.944 1.00 93.19 146 GLU A CA 1
ATOM 1170 C C . GLU A 1 146 ? -8.101 14.254 17.967 1.00 93.19 146 GLU A C 1
ATOM 1172 O O . GLU A 1 146 ? -9.070 13.977 17.252 1.00 93.19 146 GLU A O 1
ATOM 1177 N N . ARG A 1 147 ? -6.992 13.502 17.973 1.00 93.12 147 ARG A N 1
ATOM 1178 C CA . ARG A 1 147 ? -6.868 12.266 17.188 1.00 93.12 147 ARG A CA 1
ATOM 1179 C C . ARG A 1 147 ? -7.974 11.281 17.547 1.00 93.12 147 ARG A C 1
ATOM 1181 O O . ARG A 1 147 ? -8.621 10.742 16.650 1.00 93.12 147 ARG A O 1
ATOM 1188 N N . ASN A 1 148 ? -8.211 11.058 18.837 1.00 92.81 148 ASN A N 1
ATOM 1189 C CA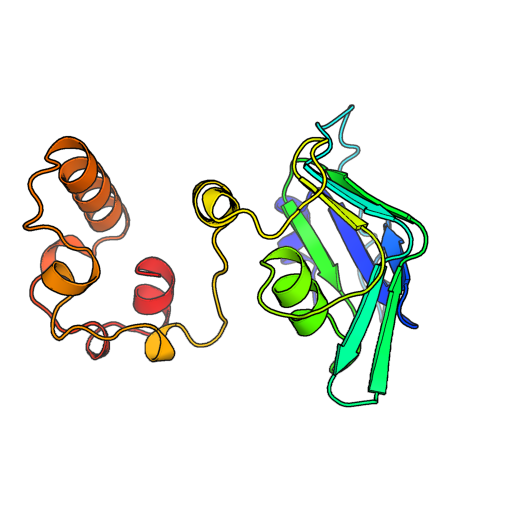 . ASN A 1 148 ? -9.210 10.093 19.287 1.00 92.81 148 ASN A CA 1
ATOM 1190 C C . ASN A 1 148 ? -10.622 10.513 18.861 1.00 92.81 148 ASN A C 1
ATOM 1192 O O . ASN A 1 148 ? -11.381 9.677 18.375 1.00 92.81 148 ASN A O 1
ATOM 1196 N N . GLN A 1 149 ? -10.964 11.803 18.951 1.00 93.69 149 GLN A N 1
ATOM 1197 C CA . GLN A 1 149 ? -12.242 12.323 18.454 1.00 93.69 149 GLN A CA 1
ATOM 1198 C C . GLN A 1 149 ? -12.426 12.076 16.954 1.00 93.69 149 GLN A C 1
ATOM 1200 O O . GLN A 1 149 ? -13.496 11.625 16.546 1.00 93.69 149 GLN A O 1
ATOM 1205 N N . ARG A 1 150 ? -11.390 12.309 16.138 1.00 93.75 150 ARG A N 1
ATOM 1206 C CA . ARG A 1 150 ? -11.435 12.019 14.693 1.00 93.75 150 ARG A CA 1
ATOM 1207 C C . ARG A 1 150 ? -11.652 10.530 14.419 1.00 93.75 150 ARG A C 1
ATOM 1209 O O . ARG A 1 150 ? -12.446 10.184 13.548 1.00 93.75 150 ARG A O 1
ATOM 1216 N N . ILE A 1 151 ? -11.003 9.648 15.183 1.00 93.44 151 ILE A N 1
ATOM 1217 C CA . ILE A 1 151 ? -11.206 8.199 15.046 1.00 93.44 151 ILE A CA 1
ATOM 1218 C C . ILE A 1 151 ? -12.638 7.813 15.434 1.00 93.44 151 ILE A C 1
ATOM 1220 O O . ILE A 1 151 ? -13.289 7.089 14.688 1.00 93.44 151 ILE A O 1
ATOM 1224 N N . PHE A 1 152 ? -13.174 8.331 16.541 1.00 93.38 152 PHE A N 1
ATOM 1225 C CA . PHE A 1 152 ? -14.563 8.065 16.934 1.00 93.38 152 PHE A CA 1
ATOM 1226 C C . PHE A 1 152 ? -15.578 8.570 15.904 1.00 93.38 152 PHE A C 1
ATOM 1228 O O . PHE A 1 152 ? -16.569 7.890 15.647 1.00 93.38 152 PHE A O 1
ATOM 1235 N N . GLN A 1 153 ? -15.334 9.727 15.284 1.00 94.81 153 GLN A N 1
ATOM 1236 C CA . GLN A 1 153 ? -16.170 10.229 14.191 1.00 94.81 153 GLN A CA 1
ATOM 1237 C C . GLN A 1 153 ? -16.160 9.283 12.986 1.00 94.81 153 GLN A C 1
ATOM 1239 O O . GLN A 1 153 ? -17.224 8.995 12.442 1.00 94.81 153 GLN A O 1
ATOM 1244 N N . ALA A 1 154 ? -14.991 8.759 12.602 1.00 93.56 154 ALA A N 1
ATOM 1245 C CA . ALA A 1 154 ? -14.885 7.769 11.532 1.00 93.56 154 ALA A CA 1
ATOM 1246 C C . ALA A 1 154 ? -15.606 6.461 11.895 1.00 93.56 154 ALA A C 1
ATOM 1248 O O . ALA A 1 154 ? -16.407 5.963 11.108 1.00 93.56 154 ALA A O 1
ATOM 1249 N N . LEU A 1 155 ? -15.399 5.941 13.109 1.00 94.31 155 LEU A N 1
ATOM 1250 C CA . LEU A 1 155 ? -16.090 4.739 13.584 1.00 94.31 155 LEU A CA 1
ATOM 1251 C C . LEU A 1 155 ? -17.609 4.917 13.577 1.00 94.31 155 LEU A C 1
ATOM 1253 O O . LEU A 1 155 ? -18.315 4.001 13.176 1.00 94.31 155 LEU A O 1
ATOM 1257 N N . ARG A 1 156 ? -18.119 6.088 13.970 1.00 94.81 156 ARG A N 1
ATOM 1258 C CA . ARG A 1 156 ? -19.550 6.401 13.890 1.00 94.81 156 ARG A CA 1
ATOM 1259 C C . ARG A 1 156 ? -20.046 6.458 12.450 1.00 94.81 156 ARG A C 1
ATOM 1261 O O . ARG A 1 156 ? -21.094 5.904 12.158 1.00 94.81 156 ARG A O 1
ATOM 1268 N N . TYR A 1 157 ? -19.300 7.105 11.558 1.00 95.62 157 TYR A N 1
ATOM 1269 C CA . TYR A 1 157 ? -19.660 7.205 10.142 1.00 95.62 157 TYR A CA 1
ATOM 1270 C C . TYR A 1 157 ? -19.798 5.830 9.466 1.00 95.62 157 TYR A C 1
ATOM 1272 O O . TYR A 1 157 ? -20.607 5.672 8.558 1.00 95.62 157 TYR A O 1
ATOM 1280 N N . PHE A 1 158 ? -19.031 4.839 9.926 1.00 93.75 158 PHE A N 1
ATOM 1281 C CA . PHE A 1 158 ? -19.079 3.461 9.432 1.00 93.75 158 PHE A CA 1
ATOM 1282 C C . PHE A 1 158 ? -19.880 2.492 10.320 1.00 93.75 158 PHE A C 1
ATOM 1284 O O . PHE A 1 158 ? -19.758 1.279 10.146 1.00 93.75 158 PHE A O 1
ATOM 1291 N N . ASP A 1 159 ? -20.662 2.989 11.285 1.00 93.56 159 ASP A N 1
ATOM 1292 C CA . ASP A 1 159 ? -21.463 2.174 12.214 1.00 93.56 159 ASP A CA 1
ATOM 1293 C C . ASP A 1 159 ? -20.648 1.132 13.023 1.00 93.56 159 ASP A C 1
ATOM 1295 O O . ASP A 1 159 ? -21.118 0.043 13.362 1.00 93.56 159 ASP A O 1
ATOM 1299 N N . LEU A 1 160 ? -19.399 1.465 13.365 1.00 94.62 160 LEU A N 1
ATOM 1300 C CA . LEU A 1 160 ? -18.454 0.629 14.122 1.00 94.62 160 LEU A CA 1
ATOM 1301 C C . LEU A 1 160 ? -18.232 1.078 15.573 1.00 94.62 160 LEU A C 1
ATOM 1303 O O . LEU A 1 160 ? -17.508 0.418 16.318 1.00 94.62 160 LEU A O 1
ATOM 1307 N N . GLU A 1 161 ? -18.858 2.166 16.016 1.00 93.31 161 GLU A N 1
ATOM 1308 C CA . GLU A 1 161 ? -18.684 2.709 17.373 1.00 93.31 161 GLU A CA 1
ATOM 1309 C C . GLU A 1 161 ? -19.014 1.696 18.490 1.00 93.31 161 GLU A C 1
ATOM 1311 O O . GLU A 1 161 ? -18.309 1.627 19.494 1.00 93.31 161 GLU A O 1
ATOM 1316 N N . GLN A 1 162 ? -20.017 0.835 18.282 1.00 92.44 162 GLN A N 1
ATOM 1317 C CA . GLN A 1 162 ? -20.424 -0.205 19.240 1.00 92.44 162 GLN A CA 1
ATOM 1318 C C . GLN A 1 162 ? -19.477 -1.422 19.253 1.00 92.44 162 GLN A C 1
ATOM 1320 O O . GLN A 1 162 ? -19.663 -2.361 20.029 1.00 92.44 162 GLN A O 1
ATOM 1325 N N . ALA A 1 163 ? -18.489 -1.456 18.355 1.00 93.44 163 ALA A N 1
ATOM 1326 C CA . ALA A 1 163 ? -17.509 -2.531 18.250 1.00 93.44 163 ALA A CA 1
ATOM 1327 C C . ALA A 1 163 ? -16.163 -2.187 18.906 1.00 93.44 163 ALA A C 1
ATOM 1329 O O . ALA A 1 163 ? -15.274 -3.031 18.901 1.00 93.44 163 ALA A O 1
ATOM 1330 N N . VAL A 1 164 ? -16.005 -0.991 19.485 1.00 93.56 164 VAL A N 1
ATOM 1331 C CA . VAL A 1 164 ? -14.730 -0.498 20.046 1.00 93.56 164 VAL A CA 1
ATOM 1332 C C . VAL A 1 164 ? -14.094 -1.459 21.054 1.00 93.56 164 VAL A C 1
ATOM 1334 O O . VAL A 1 164 ? -12.878 -1.635 21.048 1.00 93.56 164 VAL A O 1
ATOM 1337 N N . ASP A 1 165 ? -14.900 -2.127 21.876 1.00 94.25 165 ASP A N 1
ATOM 1338 C CA . ASP A 1 165 ? -14.398 -3.072 22.882 1.00 94.25 165 ASP A CA 1
ATOM 1339 C C . ASP A 1 165 ? -14.419 -4.538 22.394 1.00 94.25 165 ASP A C 1
ATOM 1341 O O . ASP A 1 165 ? -14.096 -5.457 23.145 1.00 94.25 165 ASP A O 1
ATOM 1345 N N . LYS A 1 166 ? -14.785 -4.778 21.127 1.00 93.69 166 LYS A N 1
ATOM 1346 C CA . LYS A 1 166 ? -14.767 -6.105 20.494 1.00 93.69 166 LYS A CA 1
ATOM 1347 C C . LYS A 1 166 ? -13.400 -6.407 19.896 1.00 93.69 166 LYS A C 1
ATOM 1349 O O . LYS A 1 166 ? -12.607 -5.507 19.622 1.00 93.69 166 LYS A O 1
ATOM 1354 N N . SER A 1 167 ? -13.148 -7.688 19.641 1.00 93.31 167 SER A N 1
ATOM 1355 C CA . SER A 1 167 ? -11.958 -8.120 18.912 1.00 93.31 167 SER A CA 1
ATOM 1356 C C . SER A 1 167 ? -12.078 -7.820 17.412 1.00 93.31 167 SER A C 1
ATOM 1358 O O . SER A 1 167 ? -13.153 -8.045 16.847 1.00 93.31 167 SER A O 1
ATOM 1360 N N . PRO A 1 168 ? -10.991 -7.406 16.722 1.00 90.06 168 PRO A N 1
ATOM 1361 C CA . PRO A 1 168 ? -10.990 -7.233 15.263 1.00 90.06 168 PRO A CA 1
ATOM 1362 C C . PRO A 1 168 ? -11.432 -8.490 14.497 1.00 90.06 168 PRO A C 1
ATOM 1364 O O . PRO A 1 168 ? -12.020 -8.397 13.420 1.00 90.06 168 PRO A O 1
ATOM 1367 N N . TYR A 1 169 ? -11.221 -9.677 15.073 1.00 90.19 169 TYR A N 1
ATOM 1368 C CA . TYR A 1 169 ? -11.632 -10.960 14.494 1.00 90.19 169 TYR A CA 1
ATOM 1369 C C . TYR A 1 169 ? -13.139 -11.249 14.611 1.00 90.19 169 TYR A C 1
ATOM 1371 O O . TYR A 1 169 ? -13.624 -12.203 14.011 1.00 90.19 169 TYR A O 1
ATOM 1379 N N . GLN A 1 170 ? -13.892 -10.440 15.363 1.00 90.38 170 GLN A N 1
ATOM 1380 C CA . GLN A 1 170 ? -15.358 -10.520 15.441 1.00 90.38 170 GLN A CA 1
ATOM 1381 C C . GLN A 1 170 ? -16.057 -9.635 14.399 1.00 90.38 170 GLN A C 1
ATOM 1383 O O . GLN A 1 170 ? -17.281 -9.684 14.275 1.00 90.38 170 GLN A O 1
ATOM 1388 N N . LEU A 1 171 ? -15.300 -8.808 13.673 1.00 90.00 171 LEU A N 1
ATOM 1389 C CA . LEU A 1 171 ? -15.808 -8.002 12.570 1.00 90.00 171 LEU A CA 1
ATOM 1390 C C . LEU A 1 171 ? -15.966 -8.850 11.304 1.00 90.00 171 LEU A C 1
ATOM 1392 O O . LEU A 1 171 ? -15.201 -9.781 11.060 1.00 90.00 171 LEU A O 1
ATOM 1396 N N . SER A 1 172 ? -16.925 -8.484 10.450 1.00 89.81 172 SER A N 1
ATOM 1397 C CA . SER A 1 172 ? -16.973 -9.025 9.086 1.00 89.81 172 SER A CA 1
ATOM 1398 C C . SER A 1 172 ? -15.743 -8.585 8.281 1.00 89.81 172 SER A C 1
ATOM 1400 O O . SER A 1 172 ? -15.171 -7.528 8.542 1.00 89.81 172 SER A O 1
ATOM 1402 N N . GLY A 1 173 ? -15.363 -9.334 7.241 1.00 86.38 173 GLY A N 1
ATOM 1403 C CA . GLY A 1 173 ? -14.204 -8.977 6.405 1.00 86.38 173 GLY A CA 1
ATOM 1404 C C . GLY A 1 173 ? -14.303 -7.587 5.755 1.00 86.38 173 GLY A C 1
ATOM 1405 O O . GLY A 1 173 ? -13.294 -6.913 5.565 1.00 86.38 173 GLY A O 1
ATOM 1406 N N . GLY A 1 174 ? -15.519 -7.112 5.458 1.00 86.00 174 GLY A N 1
ATOM 1407 C CA . GLY A 1 174 ? -15.742 -5.739 4.991 1.00 86.00 174 GLY A CA 1
ATOM 1408 C C . GLY A 1 174 ? -15.448 -4.700 6.075 1.00 86.00 174 GLY A C 1
ATOM 1409 O O . GLY A 1 174 ? -14.744 -3.729 5.825 1.00 86.00 174 GLY A O 1
ATOM 1410 N N . GLN A 1 175 ? -15.914 -4.941 7.300 1.00 89.56 175 GLN A N 1
ATOM 1411 C CA . GLN A 1 175 ? -15.636 -4.076 8.450 1.00 89.56 175 GLN A CA 1
ATOM 1412 C C . GLN A 1 175 ? -14.155 -4.090 8.846 1.00 89.56 175 GLN A C 1
ATOM 1414 O O . GLN A 1 175 ? -13.617 -3.058 9.226 1.00 89.56 175 GLN A O 1
ATOM 1419 N N . GLN A 1 176 ? -13.471 -5.226 8.698 1.00 89.06 176 GLN A N 1
ATOM 1420 C CA . GLN A 1 176 ? -12.021 -5.313 8.878 1.00 89.06 176 GLN A CA 1
ATOM 1421 C C . GLN A 1 176 ? -11.272 -4.422 7.880 1.00 89.06 176 GLN A C 1
ATOM 1423 O O . GLN A 1 176 ? -10.339 -3.731 8.270 1.00 89.06 176 GLN A O 1
ATOM 1428 N N . LYS A 1 177 ? -11.711 -4.370 6.615 1.00 86.44 177 LYS A N 1
ATOM 1429 C CA . LYS A 1 177 ? -11.141 -3.454 5.611 1.00 86.44 177 LYS A CA 1
ATOM 1430 C C . LYS A 1 177 ? -11.440 -1.981 5.881 1.00 86.44 177 LYS A C 1
ATOM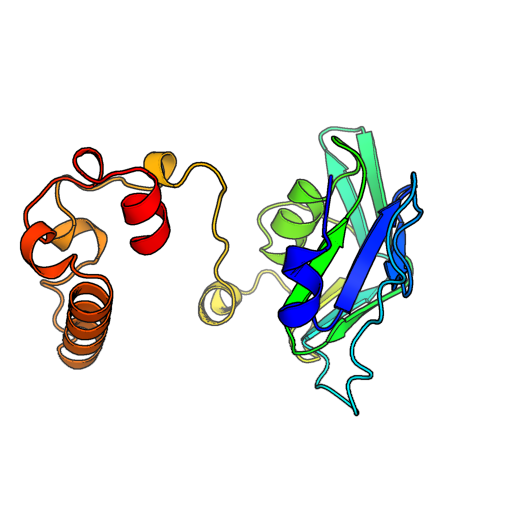 1432 O O . LYS A 1 177 ? -10.676 -1.138 5.443 1.00 86.44 177 LYS A O 1
ATOM 1437 N N . ILE A 1 178 ? -12.550 -1.673 6.552 1.00 88.19 178 ILE A N 1
ATOM 1438 C CA . ILE A 1 178 ? -12.868 -0.305 6.991 1.00 88.19 178 ILE A CA 1
ATOM 1439 C C . ILE A 1 178 ? -11.983 0.107 8.174 1.00 88.19 178 ILE A C 1
ATOM 1441 O O . ILE A 1 178 ? -11.608 1.269 8.283 1.00 88.19 178 ILE A O 1
ATOM 1445 N N . LEU A 1 179 ? -11.691 -0.832 9.079 1.00 87.62 179 LEU A N 1
ATOM 1446 C CA . LEU A 1 179 ? -10.870 -0.590 10.265 1.00 87.62 179 LEU A CA 1
ATOM 1447 C C . LEU A 1 179 ? -9.384 -0.356 9.930 1.00 87.62 179 LEU A C 1
ATOM 1449 O O . LEU A 1 179 ? -8.707 0.356 10.668 1.00 87.62 179 LEU A O 1
ATOM 1453 N N . GLN A 1 180 ? -8.899 -1.001 8.870 1.00 83.56 180 GLN A N 1
ATOM 1454 C CA . GLN A 1 180 ? -7.532 -0.925 8.342 1.00 83.56 180 GLN A CA 1
ATOM 1455 C C . GLN A 1 180 ? -7.172 0.469 7.809 1.00 83.56 180 GLN A C 1
ATOM 1457 O O . GLN A 1 180 ? -6.046 0.927 8.114 1.00 83.56 180 GLN A O 1
#

pLDDT: mean 82.86, std 14.52, range [34.81, 95.62]